Protein AF-A0A9C9N7H7-F1 (afdb_monomer)

Sequence (55 aa):
MSTDEHPIVYPYIPNSVPAVKQQMLADVGAASADEFYADVPEPLRLRDTLQLPEP

Radius of gyration: 14.54 Å; Cα contacts (8 Å, |Δi|>4): 22; chains: 1; bounding box: 32×26×34 Å

Solvent-accessible surface area (backbone atoms only — not comparable to full-atom values): 3858 Å² total; per-resi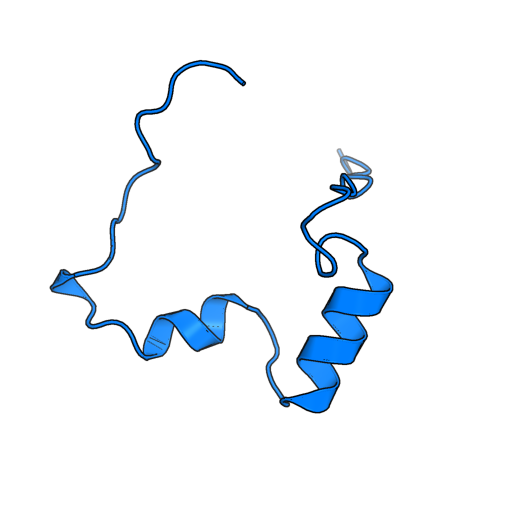due (Å²): 133,86,77,85,76,75,74,72,69,48,98,89,40,73,62,38,38,64,71,50,32,52,51,57,28,57,77,72,72,44,96,51,78,69,65,66,54,68,80,52,58,74,94,75,55,82,88,68,80,84,94,69,79,84,133

Structure (mmCIF, N/CA/C/O backbone):
data_AF-A0A9C9N7H7-F1
#
_entry.id   AF-A0A9C9N7H7-F1
#
loop_
_atom_site.group_PDB
_atom_site.id
_atom_site.type_symbol
_atom_site.label_atom_id
_atom_site.label_alt_id
_atom_site.label_comp_id
_atom_site.label_asym_id
_atom_site.label_entity_id
_atom_site.label_seq_id
_atom_site.pdbx_PDB_ins_code
_atom_site.Cartn_x
_atom_site.Cartn_y
_atom_site.Cartn_z
_atom_site.occupancy
_atom_site.B_iso_or_equiv
_atom_site.auth_seq_id
_atom_site.auth_comp_id
_atom_site.auth_asym_id
_atom_site.auth_atom_id
_atom_site.pdbx_PDB_model_num
ATOM 1 N N . MET A 1 1 ? 6.585 17.090 -23.153 1.00 36.47 1 MET A N 1
ATOM 2 C CA . MET A 1 1 ? 7.759 16.209 -23.004 1.00 36.47 1 MET A CA 1
ATOM 3 C C . MET A 1 1 ? 7.247 14.958 -22.326 1.00 36.47 1 MET A C 1
ATOM 5 O O . MET A 1 1 ? 6.982 15.005 -21.137 1.00 36.47 1 MET A O 1
ATOM 9 N N . SER A 1 2 ? 6.937 13.925 -23.107 1.00 38.66 2 SER A N 1
ATOM 10 C CA . SER A 1 2 ? 6.449 12.657 -22.562 1.00 38.66 2 SER A CA 1
ATOM 11 C C . SER A 1 2 ? 7.645 11.910 -21.992 1.00 38.66 2 SER A C 1
ATOM 13 O O . SER A 1 2 ? 8.503 11.472 -22.755 1.00 38.66 2 SER A O 1
ATOM 15 N N . THR A 1 3 ? 7.747 11.845 -20.669 1.00 42.31 3 THR A N 1
ATOM 16 C CA . THR A 1 3 ? 8.703 10.969 -19.998 1.00 42.31 3 THR A CA 1
ATOM 17 C C . THR A 1 3 ? 8.179 9.551 -20.177 1.00 42.31 3 THR A C 1
ATOM 19 O O . THR A 1 3 ? 7.112 9.216 -19.668 1.00 42.31 3 THR A O 1
ATOM 22 N N . ASP A 1 4 ? 8.873 8.756 -20.983 1.00 53.06 4 ASP A N 1
ATOM 23 C CA . ASP A 1 4 ? 8.614 7.326 -21.131 1.00 53.06 4 ASP A CA 1
ATOM 24 C C . ASP A 1 4 ? 9.057 6.651 -19.819 1.00 53.06 4 ASP A C 1
ATOM 26 O O . ASP A 1 4 ? 10.212 6.254 -19.650 1.00 53.06 4 ASP A O 1
ATOM 30 N N . GLU A 1 5 ? 8.186 6.680 -18.807 1.00 60.06 5 GLU A N 1
ATOM 31 C CA . GLU A 1 5 ? 8.449 6.073 -17.503 1.00 60.06 5 GLU A CA 1
ATOM 32 C C . GLU A 1 5 ? 8.292 4.558 -17.619 1.00 60.06 5 GLU A C 1
ATOM 34 O O . GLU A 1 5 ? 7.218 3.994 -17.406 1.00 60.06 5 GLU A O 1
ATOM 39 N N . HIS A 1 6 ? 9.387 3.882 -17.963 1.00 65.81 6 HIS A N 1
ATOM 40 C CA . HIS A 1 6 ? 9.465 2.438 -17.814 1.00 65.81 6 HIS A CA 1
ATOM 41 C C . HIS A 1 6 ? 9.360 2.079 -16.320 1.00 65.81 6 HIS A C 1
ATOM 43 O O . HIS A 1 6 ? 10.210 2.494 -15.529 1.00 65.81 6 HIS A O 1
ATOM 49 N N . PRO A 1 7 ? 8.347 1.299 -15.908 1.00 78.00 7 PRO A N 1
ATOM 50 C CA . PRO A 1 7 ? 8.140 0.961 -14.508 1.00 78.00 7 PRO A CA 1
ATOM 51 C C . PRO A 1 7 ? 9.278 0.076 -13.994 1.00 78.00 7 PRO A C 1
ATOM 53 O O . PRO A 1 7 ? 9.580 -0.973 -14.568 1.00 78.00 7 PRO A O 1
ATOM 56 N N . ILE A 1 8 ? 9.906 0.505 -12.898 1.00 89.00 8 ILE A N 1
ATOM 57 C CA . ILE A 1 8 ? 10.954 -0.256 -12.216 1.00 89.00 8 ILE A CA 1
ATOM 58 C C . ILE A 1 8 ? 10.319 -1.500 -11.588 1.00 89.00 8 ILE A C 1
ATOM 60 O O . ILE A 1 8 ? 9.369 -1.405 -10.810 1.00 89.00 8 ILE A O 1
ATOM 64 N N . VAL A 1 9 ? 10.856 -2.674 -11.923 1.00 93.31 9 VAL A N 1
ATOM 65 C CA . VAL A 1 9 ? 10.432 -3.954 -11.348 1.00 93.31 9 VAL A CA 1
ATOM 66 C C . VAL A 1 9 ? 11.346 -4.310 -10.182 1.00 93.31 9 VAL A C 1
ATOM 68 O O . VAL A 1 9 ? 12.559 -4.428 -10.351 1.00 93.31 9 VAL A O 1
ATOM 71 N N . TYR A 1 10 ? 10.763 -4.523 -9.005 1.00 92.44 10 TYR A N 1
ATOM 72 C CA . TYR A 1 10 ? 11.483 -4.930 -7.806 1.00 92.44 10 TYR A CA 1
ATOM 73 C C . TYR A 1 10 ? 11.304 -6.435 -7.567 1.00 92.44 10 TYR A C 1
ATOM 75 O O . TYR A 1 10 ? 10.169 -6.916 -7.564 1.00 92.44 10 TYR A O 1
ATOM 83 N N . PRO A 1 11 ? 12.381 -7.193 -7.283 1.00 92.69 11 PRO A N 1
ATOM 84 C CA . PRO A 1 11 ? 12.300 -8.644 -7.081 1.00 92.69 11 PRO A CA 1
ATOM 85 C C . PRO A 1 11 ? 11.333 -9.091 -5.973 1.00 92.69 11 PRO A C 1
ATOM 87 O O . PRO A 1 11 ? 10.798 -10.193 -6.037 1.00 92.69 11 PRO A O 1
ATOM 90 N N . TYR A 1 12 ? 11.103 -8.240 -4.967 1.00 94.56 12 TYR A N 1
ATOM 91 C CA . TYR A 1 12 ? 10.288 -8.551 -3.785 1.00 94.56 12 TYR A CA 1
ATOM 92 C C . TYR A 1 12 ? 8.919 -7.858 -3.766 1.00 94.56 12 TYR A C 1
ATOM 94 O O . TYR A 1 12 ? 8.197 -7.973 -2.778 1.00 94.56 12 TYR A O 1
ATOM 102 N N . ILE A 1 13 ? 8.548 -7.143 -4.833 1.00 94.12 13 ILE A N 1
ATOM 103 C CA . ILE A 1 13 ? 7.262 -6.441 -4.936 1.00 94.12 13 ILE A CA 1
ATOM 104 C C . ILE A 1 13 ? 6.547 -6.956 -6.193 1.00 94.12 13 ILE A C 1
ATOM 106 O O . ILE A 1 13 ? 6.707 -6.390 -7.268 1.00 94.12 13 ILE A O 1
ATOM 110 N N . PRO A 1 14 ? 5.751 -8.038 -6.110 1.00 91.81 14 PRO A N 1
ATOM 111 C CA . PRO A 1 14 ? 5.144 -8.662 -7.292 1.00 91.81 14 PRO A CA 1
ATOM 112 C C . PRO A 1 14 ? 4.283 -7.706 -8.135 1.00 91.81 14 PRO A C 1
ATOM 114 O O . PRO A 1 14 ? 4.299 -7.766 -9.364 1.00 91.81 14 PRO A O 1
ATOM 117 N N . ASN A 1 15 ? 3.579 -6.774 -7.484 1.00 93.31 15 ASN A N 1
ATOM 118 C CA . ASN A 1 15 ? 2.762 -5.751 -8.139 1.00 93.31 15 ASN A CA 1
ATOM 119 C C . ASN A 1 15 ? 3.570 -4.537 -8.648 1.00 93.31 15 ASN A C 1
ATOM 121 O O . ASN A 1 15 ? 2.969 -3.550 -9.071 1.00 93.31 15 ASN A O 1
ATOM 125 N N . SER A 1 16 ? 4.909 -4.589 -8.655 1.00 94.06 16 SER A N 1
ATOM 126 C CA . SER A 1 16 ? 5.724 -3.644 -9.432 1.00 94.06 16 SER A CA 1
ATOM 127 C C . SER A 1 16 ? 5.715 -3.979 -10.925 1.00 94.06 16 SER A C 1
ATOM 129 O O . SER A 1 16 ? 5.976 -3.114 -11.753 1.00 94.06 16 SER A O 1
ATOM 131 N N . VAL A 1 17 ? 5.413 -5.233 -11.292 1.00 95.25 17 VAL A N 1
ATOM 132 C CA . VAL A 1 17 ? 5.191 -5.618 -12.691 1.00 95.25 17 VAL A CA 1
ATOM 133 C C . VAL A 1 17 ? 3.824 -5.074 -13.131 1.00 95.25 17 VAL A C 1
ATOM 135 O O . VAL A 1 17 ? 2.810 -5.479 -12.556 1.00 95.25 17 VAL A O 1
ATOM 138 N N . PRO A 1 18 ? 3.740 -4.209 -14.162 1.00 93.94 18 PRO A N 1
ATOM 139 C CA . PRO A 1 18 ? 2.490 -3.530 -14.519 1.00 93.94 18 PRO A CA 1
ATOM 140 C C . PRO A 1 18 ? 1.338 -4.479 -14.829 1.00 93.94 18 PRO A C 1
ATOM 142 O O . PRO A 1 18 ? 0.234 -4.282 -14.333 1.00 93.94 18 PRO A O 1
ATOM 145 N N . ALA A 1 19 ? 1.600 -5.537 -15.600 1.00 95.25 19 ALA A N 1
ATOM 146 C CA . ALA A 1 19 ? 0.583 -6.522 -15.957 1.00 95.25 19 ALA A CA 1
ATOM 147 C C . ALA A 1 19 ? 0.020 -7.244 -14.720 1.00 95.25 19 ALA A C 1
ATOM 149 O O . ALA A 1 19 ? -1.186 -7.450 -14.623 1.00 95.25 19 ALA A O 1
ATOM 150 N N . VAL A 1 20 ? 0.880 -7.561 -13.744 1.00 96.12 20 VAL A N 1
ATOM 151 C CA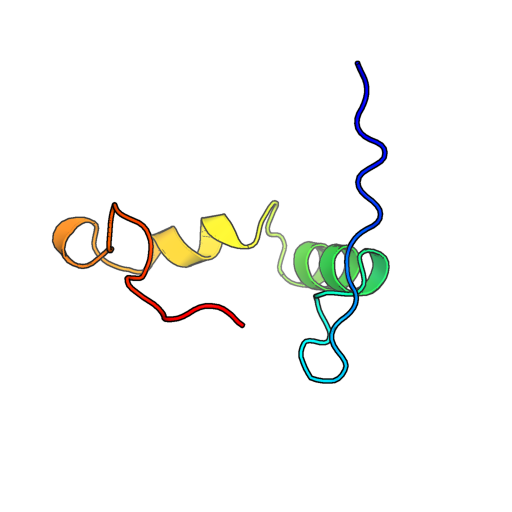 . VAL A 1 20 ? 0.470 -8.191 -12.480 1.00 96.12 20 VAL A CA 1
ATOM 152 C C . VAL A 1 20 ? -0.363 -7.217 -11.649 1.00 96.12 20 VAL A C 1
ATOM 154 O O . VAL A 1 20 ? -1.426 -7.595 -11.170 1.00 96.12 20 VAL A O 1
ATOM 157 N N . LYS A 1 21 ? 0.061 -5.949 -11.532 1.00 96.06 21 LYS A N 1
ATOM 158 C CA . LYS A 1 21 ? -0.709 -4.909 -10.828 1.00 96.06 21 LYS A CA 1
ATOM 159 C C . LYS A 1 21 ? -2.109 -4.738 -11.418 1.00 96.06 21 LYS A C 1
ATOM 161 O O . LYS A 1 21 ? -3.070 -4.681 -10.661 1.00 96.06 21 LYS A O 1
ATOM 166 N N . GLN A 1 22 ? -2.222 -4.676 -12.746 1.00 96.81 22 GLN A N 1
ATOM 167 C CA . GLN A 1 22 ? -3.509 -4.530 -13.432 1.00 96.81 22 GLN A CA 1
ATOM 168 C C . GLN A 1 22 ? -4.419 -5.741 -13.209 1.00 96.81 22 GLN A C 1
ATOM 170 O O . GLN A 1 22 ? -5.590 -5.560 -12.889 1.00 96.81 22 GLN A O 1
ATOM 175 N N . GL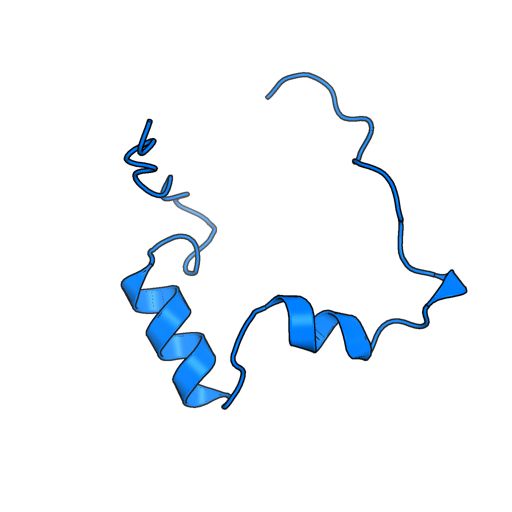N A 1 23 ? -3.881 -6.963 -13.301 1.00 98.06 23 GLN A N 1
ATOM 176 C CA . GLN A 1 23 ? -4.649 -8.175 -13.007 1.00 98.06 23 GLN A CA 1
ATOM 177 C C . GLN A 1 23 ? -5.146 -8.182 -11.556 1.00 98.06 23 GLN A C 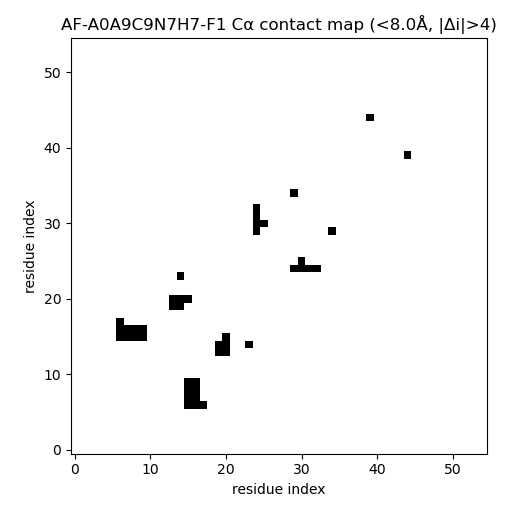1
ATOM 179 O O . GLN A 1 23 ? -6.334 -8.369 -11.319 1.00 98.06 23 GLN A O 1
ATOM 184 N N . MET A 1 24 ? -4.259 -7.901 -10.595 1.00 97.31 24 MET A N 1
ATOM 185 C CA . MET A 1 24 ? -4.616 -7.865 -9.175 1.00 97.31 24 MET A CA 1
ATOM 186 C C . MET A 1 24 ? -5.700 -6.823 -8.876 1.00 97.31 24 MET A C 1
ATOM 188 O O . MET A 1 24 ? -6.608 -7.112 -8.107 1.00 97.31 24 MET A O 1
ATOM 192 N N . LEU A 1 25 ? -5.618 -5.628 -9.476 1.00 97.94 25 LEU A N 1
ATOM 193 C CA . LEU A 1 25 ? -6.626 -4.572 -9.328 1.00 97.94 25 LEU A CA 1
ATOM 194 C C . LEU A 1 25 ? -7.982 -4.981 -9.924 1.00 97.94 25 LEU A C 1
ATOM 196 O O . LEU A 1 25 ? -9.014 -4.765 -9.290 1.00 97.94 25 LEU A O 1
ATOM 200 N N . ALA A 1 26 ? -7.983 -5.622 -11.096 1.00 98.12 26 ALA A N 1
ATOM 201 C CA . ALA A 1 26 ? -9.200 -6.133 -11.721 1.00 98.12 26 ALA A CA 1
ATOM 202 C C . ALA A 1 26 ? -9.869 -7.233 -10.880 1.00 98.12 26 ALA A C 1
ATOM 204 O O . ALA A 1 26 ? -11.086 -7.202 -10.700 1.00 98.12 26 ALA A O 1
ATOM 205 N N . ASP A 1 27 ? -9.081 -8.157 -10.322 1.00 98.19 27 ASP A N 1
ATOM 206 C CA . ASP A 1 27 ? -9.580 -9.273 -9.507 1.00 98.19 27 ASP A CA 1
ATOM 207 C C . ASP A 1 27 ? -10.305 -8.799 -8.239 1.00 98.19 27 ASP A C 1
ATOM 209 O O . ASP A 1 27 ? -11.261 -9.433 -7.791 1.00 98.19 27 ASP A O 1
ATOM 213 N N . VAL A 1 28 ? -9.869 -7.672 -7.670 1.00 96.88 28 VAL A N 1
ATOM 214 C CA . VAL A 1 28 ? -10.469 -7.069 -6.467 1.00 96.88 28 VAL A CA 1
ATOM 215 C C . VAL A 1 28 ? -11.441 -5.926 -6.781 1.00 96.88 28 VAL A C 1
ATOM 217 O O . VAL A 1 28 ? -12.030 -5.363 -5.861 1.00 96.88 28 VAL A O 1
ATOM 220 N N . GLY A 1 29 ? -11.628 -5.585 -8.060 1.00 97.62 29 GLY A N 1
ATOM 221 C CA . GLY A 1 29 ? -12.547 -4.536 -8.506 1.00 97.62 29 GLY A CA 1
ATOM 222 C C . GLY A 1 29 ? -12.141 -3.108 -8.122 1.00 97.62 29 GLY A C 1
ATOM 223 O O . GLY A 1 29 ? -13.021 -2.260 -7.993 1.00 97.62 29 GLY A O 1
ATOM 224 N N . ALA A 1 30 ? -10.846 -2.839 -7.935 1.00 97.69 30 ALA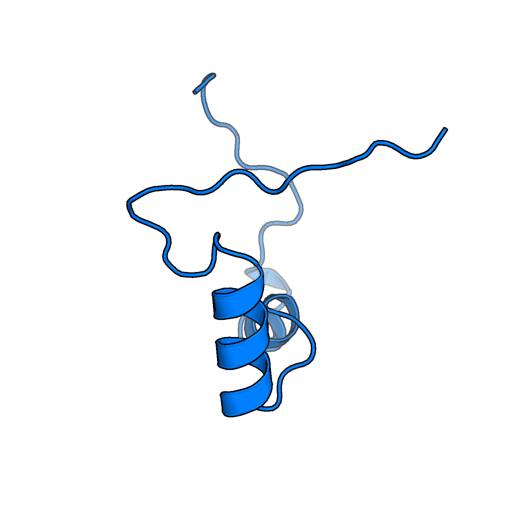 A N 1
ATOM 225 C CA . ALA A 1 30 ? -10.324 -1.516 -7.579 1.00 97.69 30 ALA A CA 1
ATOM 226 C C . ALA A 1 30 ? -9.697 -0.814 -8.792 1.00 97.69 30 ALA A C 1
ATOM 228 O O . ALA A 1 30 ? -9.049 -1.458 -9.620 1.00 97.69 30 ALA A O 1
ATOM 229 N N . ALA A 1 31 ? -9.828 0.510 -8.892 1.00 96.19 31 ALA A N 1
ATOM 230 C CA . ALA A 1 31 ? -9.201 1.268 -9.981 1.00 96.19 31 ALA A CA 1
ATOM 231 C C . ALA A 1 31 ? -7.737 1.625 -9.679 1.00 96.19 31 ALA A C 1
ATOM 233 O O . ALA A 1 31 ? -6.943 1.861 -10.594 1.00 96.19 31 ALA A O 1
ATOM 234 N N . SER A 1 32 ? -7.355 1.667 -8.400 1.00 96.44 32 SER A N 1
ATOM 235 C CA . SER A 1 32 ? -5.982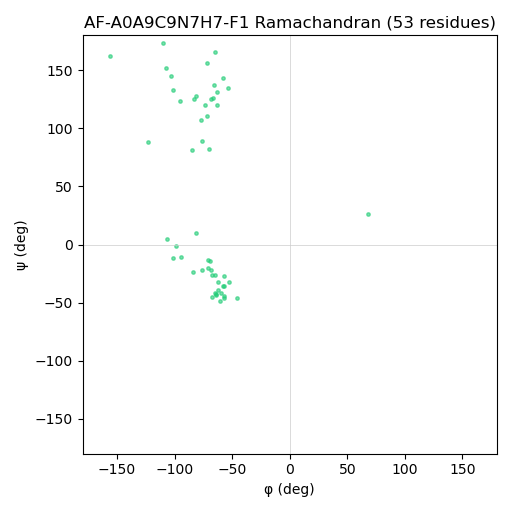 1.949 -7.981 1.00 96.44 32 SER A CA 1
ATOM 236 C C . SER A 1 32 ? -5.678 1.383 -6.596 1.00 96.44 32 SER A C 1
ATOM 238 O O . SER A 1 32 ? -6.578 1.097 -5.815 1.00 96.44 32 SER A O 1
ATOM 240 N N . ALA A 1 33 ? -4.388 1.257 -6.272 1.00 94.06 33 ALA A N 1
ATOM 241 C CA . ALA A 1 33 ? -3.975 0.889 -4.918 1.00 94.06 33 ALA A CA 1
ATOM 242 C C . ALA A 1 33 ? -4.347 1.971 -3.884 1.00 94.06 33 ALA A C 1
ATOM 244 O O . ALA A 1 33 ? -4.551 1.650 -2.716 1.00 94.06 33 ALA A O 1
ATOM 245 N N . ASP A 1 34 ? -4.471 3.231 -4.316 1.00 94.25 34 ASP A N 1
ATOM 246 C CA . ASP A 1 34 ? -4.759 4.365 -3.437 1.00 94.25 34 ASP A CA 1
ATOM 247 C C . ASP A 1 34 ? -6.171 4.306 -2.844 1.00 94.25 34 ASP A C 1
ATOM 249 O O . ASP A 1 34 ? -6.399 4.807 -1.742 1.00 94.25 34 ASP A O 1
ATOM 253 N N . GLU A 1 35 ? -7.110 3.650 -3.533 1.00 96.75 35 GLU A N 1
ATOM 254 C CA . GLU A 1 35 ? -8.471 3.429 -3.033 1.00 96.75 35 GLU A CA 1
ATOM 255 C C . GLU A 1 35 ? -8.467 2.677 -1.699 1.00 96.75 35 GLU A C 1
ATOM 257 O O . GLU A 1 35 ? -9.244 3.010 -0.808 1.00 96.75 35 GLU A O 1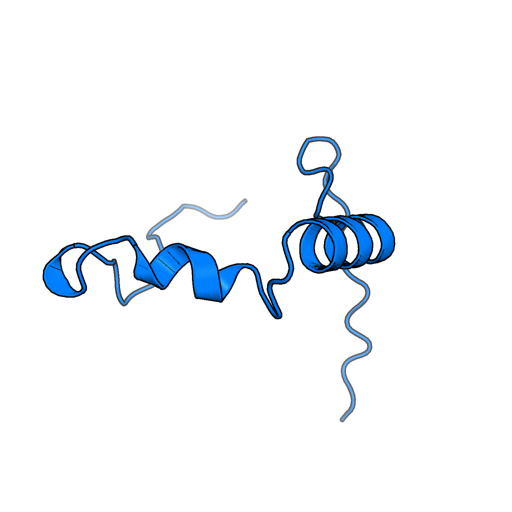
ATOM 262 N N . PHE A 1 36 ? -7.536 1.738 -1.508 1.00 95.56 36 PHE A N 1
ATOM 263 C CA . PHE A 1 36 ? -7.426 0.977 -0.262 1.00 95.56 36 PHE A CA 1
ATOM 264 C C . PHE A 1 36 ? -6.968 1.831 0.922 1.00 95.56 36 PHE A C 1
ATOM 266 O O . PHE A 1 36 ? -7.255 1.501 2.071 1.00 95.56 36 PHE A O 1
ATOM 273 N N . TYR A 1 37 ? -6.301 2.967 0.683 1.00 94.56 37 TYR A N 1
ATOM 274 C CA . TYR A 1 37 ? -5.954 3.876 1.775 1.00 94.56 37 TYR A CA 1
ATOM 275 C C . TYR A 1 37 ? -7.179 4.570 2.371 1.00 94.56 37 TYR A C 1
ATOM 277 O O . TYR A 1 37 ? -7.057 5.118 3.467 1.00 94.56 37 TYR A O 1
ATOM 285 N N . ALA A 1 38 ? -8.347 4.529 1.711 1.00 94.94 38 ALA A N 1
ATOM 286 C CA . ALA A 1 38 ? -9.606 5.045 2.248 1.00 94.94 38 ALA A CA 1
ATOM 287 C C . ALA A 1 38 ? -9.938 4.478 3.643 1.00 94.94 38 ALA A C 1
ATOM 289 O O . ALA A 1 38 ? -10.471 5.216 4.474 1.00 94.94 38 ALA A O 1
ATOM 290 N N . ASP A 1 39 ? -9.533 3.235 3.920 1.00 96.81 39 ASP A N 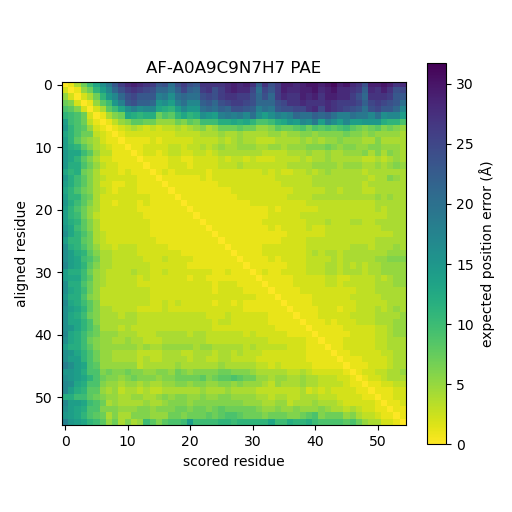1
ATOM 291 C CA . ASP A 1 39 ? -9.779 2.528 5.182 1.00 96.81 39 ASP A CA 1
ATOM 292 C C . ASP A 1 39 ? -8.961 3.072 6.366 1.00 96.81 39 ASP A C 1
ATOM 294 O O . ASP A 1 39 ? -9.323 2.876 7.528 1.00 96.81 39 ASP A O 1
ATOM 298 N N . VAL A 1 40 ? -7.863 3.789 6.103 1.00 96.38 40 VAL A N 1
ATOM 299 C CA . VAL A 1 40 ? -7.061 4.436 7.151 1.00 96.38 40 VAL A CA 1
ATOM 300 C C 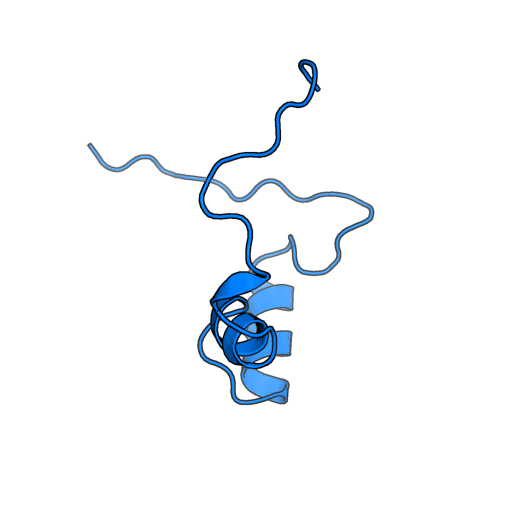. VAL A 1 40 ? -7.708 5.781 7.504 1.00 96.38 40 VAL A C 1
ATOM 302 O O . VAL A 1 40 ? -7.870 6.609 6.609 1.00 96.38 40 VAL A O 1
ATOM 305 N N . PRO A 1 41 ? -8.048 6.082 8.770 1.00 96.69 41 PRO A N 1
ATOM 306 C CA . PRO A 1 41 ? -8.601 7.384 9.141 1.00 96.69 41 PRO A CA 1
ATOM 307 C C . PRO A 1 41 ? -7.721 8.555 8.685 1.00 96.69 41 PRO A C 1
ATOM 309 O O . PRO A 1 41 ? -6.507 8.539 8.872 1.00 96.69 41 PRO A O 1
ATOM 312 N N . GLU A 1 42 ? -8.349 9.585 8.115 1.00 94.94 42 GLU A N 1
ATOM 313 C CA . GLU A 1 42 ? -7.703 10.794 7.575 1.00 94.94 42 GLU A CA 1
ATOM 314 C C . GLU A 1 42 ? -6.632 11.395 8.518 1.00 94.94 42 GLU A C 1
ATOM 316 O O . GLU A 1 42 ? -5.508 11.598 8.041 1.00 94.94 42 GLU A O 1
ATOM 321 N N . PRO A 1 43 ? -6.880 11.550 9.839 1.00 96.38 43 PRO A N 1
ATOM 322 C CA . PRO A 1 43 ? -5.911 12.164 10.751 1.00 96.38 43 PRO A CA 1
ATOM 323 C C . PRO A 1 43 ? -4.682 11.292 11.039 1.00 96.38 43 PRO A C 1
ATOM 325 O O . PRO A 1 43 ? -3.708 11.773 11.610 1.00 96.38 43 PRO A O 1
ATOM 328 N N . LEU A 1 44 ? -4.733 10.002 10.688 1.00 96.44 44 LEU A N 1
ATOM 329 C CA . LEU A 1 44 ? -3.636 9.050 10.885 1.00 96.44 44 LEU A CA 1
ATOM 330 C C . LEU A 1 44 ? -2.744 8.916 9.645 1.00 96.44 44 LEU A C 1
ATOM 332 O O . LEU A 1 44 ? -1.684 8.295 9.721 1.00 96.44 44 LEU A O 1
ATOM 336 N N . ARG A 1 45 ? -3.154 9.466 8.495 1.00 95.25 45 ARG A N 1
ATOM 337 C CA . ARG A 1 45 ? -2.382 9.373 7.250 1.00 95.25 45 ARG A CA 1
ATOM 338 C C . ARG A 1 45 ? -1.276 10.420 7.226 1.00 95.25 45 ARG A C 1
ATOM 340 O O . ARG A 1 45 ? -1.553 11.613 7.356 1.00 95.25 45 ARG A O 1
ATOM 347 N N . LEU A 1 46 ? -0.046 9.982 6.962 1.00 95.25 46 LEU A N 1
ATOM 348 C CA . LEU A 1 46 ? 1.068 10.881 6.672 1.00 95.25 46 LEU A CA 1
ATOM 349 C C . LEU A 1 46 ? 0.780 11.668 5.380 1.00 95.25 46 LEU A C 1
ATOM 351 O O . LEU A 1 46 ? 0.372 11.083 4.379 1.00 95.25 46 LEU A O 1
ATOM 355 N N . ARG A 1 47 ? 0.965 12.993 5.418 1.00 92.62 47 ARG A N 1
ATOM 356 C CA . ARG A 1 47 ? 0.715 13.906 4.281 1.00 92.62 47 ARG A CA 1
ATOM 357 C C . ARG A 1 47 ? 1.968 14.342 3.540 1.00 92.62 47 ARG A C 1
ATOM 359 O O . ARG A 1 47 ? 1.856 14.884 2.447 1.00 92.62 47 ARG A O 1
ATOM 366 N N . ASP A 1 48 ? 3.121 14.064 4.127 1.00 92.94 48 ASP A N 1
ATOM 367 C CA . ASP A 1 48 ? 4.432 14.367 3.576 1.00 92.94 48 ASP A CA 1
ATOM 368 C C . ASP A 1 48 ? 5.158 13.084 3.165 1.00 92.94 48 ASP A C 1
ATOM 370 O O . ASP A 1 48 ? 4.712 11.963 3.424 1.00 92.94 48 ASP A O 1
ATOM 374 N N . THR A 1 49 ? 6.307 13.240 2.517 1.00 92.56 49 THR A N 1
ATOM 375 C CA . THR A 1 49 ? 7.179 12.115 2.185 1.00 92.56 49 THR A CA 1
ATOM 376 C C . THR A 1 49 ? 7.873 11.568 3.431 1.00 92.56 49 THR A C 1
ATOM 378 O O . THR A 1 49 ? 8.089 12.270 4.422 1.00 92.56 49 THR A O 1
ATOM 381 N N . LEU A 1 50 ? 8.278 10.298 3.373 1.00 93.81 50 LEU A N 1
ATOM 382 C CA . LEU A 1 50 ? 9.127 9.725 4.412 1.00 93.81 50 LEU A CA 1
ATOM 383 C C . LEU A 1 50 ? 10.500 10.412 4.402 1.00 93.81 50 LEU A C 1
ATOM 385 O O . LEU A 1 50 ? 11.088 10.633 3.344 1.00 93.81 50 LEU A O 1
ATOM 389 N N . GLN A 1 51 ? 11.022 10.723 5.587 1.00 94.94 51 GLN A N 1
ATOM 390 C CA . GLN A 1 51 ? 12.380 11.244 5.766 1.00 94.94 51 GLN A CA 1
ATOM 391 C C . GLN A 1 51 ? 13.357 10.066 5.838 1.00 94.94 51 GLN A C 1
ATOM 393 O O . GLN A 1 51 ? 13.703 9.596 6.922 1.00 94.94 51 GLN A O 1
ATOM 398 N N . LEU A 1 52 ? 13.736 9.545 4.671 1.00 93.19 52 LEU A N 1
ATOM 399 C CA . LEU A 1 52 ? 14.652 8.412 4.528 1.00 93.19 52 LEU A CA 1
ATOM 400 C C . LEU A 1 52 ? 16.021 8.884 4.008 1.00 93.19 52 LEU A C 1
ATOM 402 O O . LEU A 1 52 ? 16.081 9.900 3.315 1.00 93.19 52 LEU A O 1
ATOM 406 N N . PRO A 1 53 ? 17.119 8.174 4.331 1.00 95.50 53 PRO A N 1
ATOM 407 C CA . PRO A 1 53 ? 18.390 8.362 3.635 1.00 95.50 53 PRO A CA 1
ATOM 408 C C . PRO A 1 53 ? 18.275 7.938 2.163 1.00 95.50 53 PRO A C 1
ATOM 410 O O . PRO A 1 53 ? 17.325 7.252 1.783 1.00 95.50 53 PRO A O 1
ATOM 413 N N . GLU A 1 54 ? 19.261 8.328 1.354 1.00 91.50 54 GLU A N 1
ATOM 414 C CA . GLU A 1 54 ? 19.337 7.899 -0.046 1.00 91.50 54 GLU A CA 1
ATOM 415 C C . GLU A 1 54 ? 19.381 6.357 -0.162 1.00 91.50 54 GLU A C 1
ATOM 417 O O . GLU A 1 54 ? 19.992 5.717 0.706 1.00 91.50 54 GLU A O 1
ATOM 422 N N . PRO A 1 55 ? 18.731 5.770 -1.190 1.00 81.62 55 PRO A N 1
ATOM 423 C CA . PRO A 1 55 ? 18.655 4.321 -1.399 1.00 81.62 55 PRO A CA 1
ATOM 424 C C . PRO A 1 55 ? 20.001 3.619 -1.621 1.00 81.62 55 PRO A C 1
ATOM 426 O O . PRO A 1 55 ? 20.897 4.213 -2.266 1.00 81.62 55 PRO A O 1
#

Foldseek 3Di:
DDDPDDQDDDPPPQCSPPVSVVVVCVVVVHPDPVVVCVPPDPVPDDPDDDPDDDD

Secondary structure (DSSP, 8-state):
-----PPPPPTT-GGGSHHHHHHHHHHHT-S-GGGGGGGS-GGGS--S-------

pLDDT: mean 89.54, std 14.91, range [36.47, 98.19]

Mean predicted aligned error: 5.78 Å

Nearest PDB structures (foldseek):
  8ras-assembly1_H  TM=1.968E-01  e=3.899E+00  Sinapis alba